Protein AF-A0A2K3PSF9-F1 (afdb_monomer_lite)

Structure (mmCIF, N/CA/C/O backbone):
data_AF-A0A2K3PSF9-F1
#
_entry.id   AF-A0A2K3PSF9-F1
#
loop_
_atom_site.group_PDB
_atom_site.id
_atom_site.type_symbol
_atom_site.label_atom_id
_atom_site.label_alt_id
_atom_site.label_comp_id
_atom_site.label_asym_id
_atom_site.label_entity_id
_atom_site.label_seq_id
_atom_site.pdbx_PDB_ins_code
_atom_site.Cartn_x
_atom_site.Cartn_y
_atom_site.Cartn_z
_atom_site.occupancy
_atom_site.B_iso_or_equiv
_atom_site.auth_seq_id
_atom_site.auth_comp_id
_atom_site.auth_asym_id
_atom_site.auth_atom_id
_atom_site.pdbx_PDB_model_num
ATOM 1 N N . MET A 1 1 ? 21.188 26.782 -10.309 1.00 36.34 1 MET A N 1
ATOM 2 C CA . MET A 1 1 ? 21.811 25.561 -10.863 1.00 36.34 1 MET A CA 1
ATOM 3 C C . MET A 1 1 ? 20.778 24.859 -11.737 1.00 36.34 1 MET A C 1
ATOM 5 O O . MET A 1 1 ? 19.776 24.421 -11.184 1.00 36.34 1 MET A O 1
ATOM 9 N N . PRO A 1 2 ? 20.935 24.842 -13.071 1.00 36.72 2 PRO A N 1
ATOM 10 C CA . PRO A 1 2 ? 19.961 24.241 -13.977 1.00 36.72 2 PRO A CA 1
ATOM 11 C C . PRO A 1 2 ? 20.007 22.708 -13.891 1.00 36.72 2 PRO A C 1
ATOM 13 O O . PRO A 1 2 ? 21.062 22.123 -13.636 1.00 36.72 2 PRO A O 1
ATOM 16 N N . GLY A 1 3 ? 18.834 22.087 -14.051 1.00 46.50 3 GLY A N 1
ATOM 17 C CA . GLY A 1 3 ? 18.563 20.675 -13.7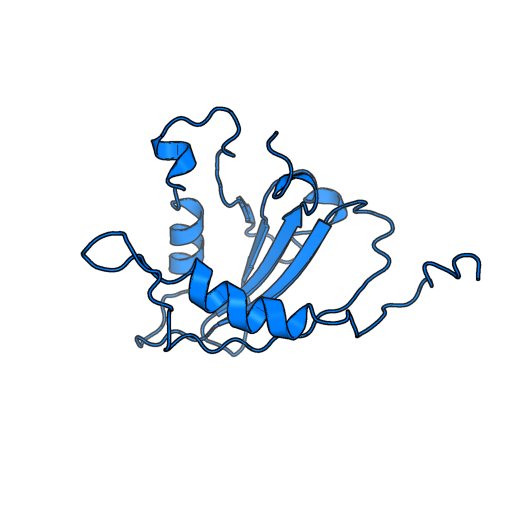85 1.00 46.50 3 GLY A CA 1
ATOM 18 C C . GLY A 1 3 ? 19.495 19.716 -14.521 1.00 46.50 3 GLY A C 1
ATOM 19 O O . GLY A 1 3 ? 19.611 19.746 -15.745 1.00 46.50 3 GLY A O 1
ATOM 20 N N . ARG A 1 4 ? 20.152 18.840 -13.759 1.00 47.56 4 ARG A N 1
ATOM 21 C CA . ARG A 1 4 ? 20.962 17.746 -14.293 1.00 47.56 4 ARG A CA 1
ATOM 22 C C . ARG A 1 4 ? 20.156 16.451 -14.295 1.00 47.56 4 ARG A C 1
ATOM 24 O O . ARG A 1 4 ? 19.758 15.965 -13.245 1.00 47.56 4 ARG A O 1
ATOM 31 N N . SER A 1 5 ? 19.977 15.945 -15.516 1.00 41.62 5 SER A N 1
ATOM 32 C CA . SER A 1 5 ? 19.888 14.536 -15.910 1.00 41.62 5 SER A CA 1
ATOM 33 C C . SER A 1 5 ? 18.904 13.652 -15.143 1.00 41.62 5 SER A C 1
ATOM 35 O O . SER A 1 5 ? 19.208 13.157 -14.062 1.00 41.62 5 SER A O 1
ATOM 37 N N . VAL A 1 6 ? 17.795 13.301 -15.805 1.00 53.12 6 VAL A N 1
ATOM 38 C CA . VAL A 1 6 ? 17.247 11.944 -15.670 1.00 53.12 6 VAL A CA 1
ATOM 39 C C . VAL A 1 6 ? 18.351 11.006 -16.150 1.00 53.12 6 VAL A C 1
ATOM 41 O O . VAL A 1 6 ? 18.531 10.790 -17.350 1.00 53.12 6 VAL A O 1
ATOM 44 N N . ASP A 1 7 ? 19.182 10.569 -15.213 1.00 52.84 7 ASP A N 1
ATOM 45 C CA . ASP A 1 7 ? 20.207 9.580 -15.472 1.00 52.84 7 ASP A CA 1
ATOM 46 C C . ASP A 1 7 ? 19.506 8.294 -15.943 1.00 52.84 7 ASP A C 1
ATOM 48 O O . ASP A 1 7 ? 18.399 7.973 -15.505 1.00 52.84 7 ASP A O 1
ATOM 52 N N . LYS A 1 8 ? 20.098 7.560 -16.888 1.00 55.09 8 LYS A N 1
ATOM 53 C CA . LYS A 1 8 ? 19.514 6.287 -17.369 1.00 55.09 8 LYS A CA 1
ATOM 54 C C . LYS A 1 8 ? 19.627 5.171 -16.317 1.00 55.09 8 LYS A C 1
ATOM 56 O O . LYS A 1 8 ? 19.264 4.029 -16.593 1.00 55.09 8 LYS A O 1
ATOM 61 N N . SER A 1 9 ? 20.148 5.502 -15.143 1.00 65.31 9 SER A N 1
ATOM 62 C CA . SER A 1 9 ? 20.371 4.643 -13.994 1.00 65.31 9 SER A CA 1
ATOM 63 C C . SER A 1 9 ? 19.229 4.779 -12.980 1.00 65.31 9 SER A C 1
ATOM 65 O O . SER A 1 9 ? 18.544 5.799 -12.900 1.00 65.31 9 SER A O 1
ATOM 67 N N . ALA A 1 10 ? 18.997 3.723 -12.204 1.00 74.12 10 ALA A N 1
ATOM 68 C CA . ALA A 1 10 ? 18.102 3.798 -11.057 1.00 74.12 10 ALA A CA 1
ATOM 69 C C . ALA A 1 10 ? 18.771 4.600 -9.928 1.00 74.12 10 ALA A C 1
ATOM 71 O O . ALA A 1 10 ? 19.941 4.380 -9.622 1.00 74.12 10 ALA A O 1
ATOM 72 N N . THR A 1 11 ? 18.026 5.499 -9.287 1.00 80.75 11 THR A N 1
ATOM 73 C CA . THR A 1 11 ? 18.439 6.182 -8.055 1.00 80.75 11 THR A CA 1
ATOM 74 C C . THR A 1 11 ? 17.807 5.460 -6.861 1.00 80.75 11 THR A C 1
ATOM 76 O O . THR A 1 11 ? 16.585 5.519 -6.708 1.00 80.75 11 THR A O 1
ATOM 79 N N . PRO A 1 12 ? 18.590 4.790 -6.001 1.00 83.62 12 PRO A N 1
ATOM 80 C CA . PRO A 1 12 ? 18.071 3.975 -4.901 1.00 83.62 12 PRO A CA 1
ATOM 81 C C . PRO A 1 12 ? 17.726 4.808 -3.658 1.00 83.62 12 PRO A C 1
ATOM 83 O O . PRO A 1 12 ? 17.992 4.398 -2.534 1.00 83.62 12 PRO A O 1
ATOM 86 N N . PHE A 1 13 ? 17.228 6.028 -3.861 1.00 81.06 13 PHE A N 1
ATOM 87 C CA . PHE A 1 13 ? 16.884 6.935 -2.777 1.00 81.06 13 PHE A CA 1
ATOM 88 C C . PHE A 1 13 ? 15.910 8.007 -3.260 1.00 81.06 13 PHE A C 1
ATOM 90 O O . PHE A 1 13 ? 16.149 8.671 -4.276 1.00 81.06 13 PHE A O 1
ATOM 97 N N . ILE A 1 14 ? 14.830 8.205 -2.506 1.00 84.00 14 ILE A N 1
ATOM 98 C CA . ILE A 1 14 ? 13.919 9.337 -2.669 1.00 84.00 14 ILE A CA 1
ATOM 99 C C . ILE A 1 14 ? 13.714 9.974 -1.287 1.00 84.00 14 ILE A C 1
ATOM 101 O O . ILE A 1 14 ? 13.174 9.311 -0.402 1.00 84.00 14 ILE A O 1
ATOM 105 N N . PRO A 1 15 ? 14.133 11.238 -1.078 1.00 84.31 15 PRO A N 1
ATOM 106 C CA . PRO A 1 15 ? 14.079 11.872 0.237 1.00 84.31 15 PRO A CA 1
ATOM 107 C C . PRO A 1 15 ? 12.672 11.859 0.853 1.00 84.31 15 PRO A C 1
ATOM 109 O O . PRO A 1 15 ? 11.732 12.380 0.254 1.00 84.31 15 PRO A O 1
ATOM 112 N N . GLY A 1 16 ? 12.550 11.294 2.058 1.00 85.62 16 GLY A N 1
ATOM 113 C CA . GLY A 1 16 ? 11.336 11.310 2.882 1.00 85.62 16 GLY A CA 1
ATOM 114 C C . GLY A 1 16 ? 10.190 10.403 2.421 1.00 85.62 16 GLY A C 1
ATOM 115 O O . GLY A 1 16 ? 9.165 10.364 3.090 1.00 85.62 16 GLY A O 1
ATOM 116 N N . GLU A 1 17 ? 10.317 9.679 1.306 1.00 87.31 17 GLU A N 1
ATOM 117 C CA . GLU A 1 17 ? 9.245 8.784 0.839 1.00 87.31 17 GLU A CA 1
ATOM 118 C C . GLU A 1 17 ? 9.126 7.512 1.683 1.00 87.31 17 GLU A C 1
ATOM 120 O O . GLU A 1 17 ? 8.025 7.004 1.870 1.00 87.31 17 GLU A O 1
ATOM 125 N N . GLU A 1 18 ? 10.237 7.003 2.213 1.00 87.94 18 GLU A N 1
ATOM 126 C CA . GLU A 1 18 ? 10.235 5.808 3.068 1.00 87.94 18 GLU A CA 1
ATOM 127 C C . GLU A 1 18 ? 9.531 6.095 4.401 1.00 87.94 18 GLU A C 1
ATOM 129 O O . GLU A 1 18 ? 8.556 5.421 4.730 1.00 87.94 18 GLU A O 1
ATOM 134 N N . ASP A 1 19 ? 9.921 7.174 5.090 1.00 87.38 19 ASP A N 1
ATOM 135 C CA . ASP A 1 19 ? 9.301 7.604 6.353 1.00 87.38 19 ASP A CA 1
ATOM 136 C C . ASP A 1 19 ? 7.794 7.880 6.201 1.00 87.38 19 ASP A C 1
ATOM 138 O O . ASP A 1 19 ? 6.981 7.522 7.062 1.00 87.38 19 ASP A O 1
ATOM 142 N N . LYS A 1 20 ? 7.393 8.505 5.084 1.00 87.12 20 LYS A N 1
ATOM 143 C CA . LYS A 1 20 ? 5.978 8.731 4.765 1.00 87.12 20 LYS A CA 1
ATOM 144 C C . LYS A 1 20 ? 5.240 7.422 4.557 1.00 87.12 20 LYS A C 1
ATOM 146 O O . LYS A 1 20 ? 4.178 7.238 5.139 1.00 87.12 20 LYS A O 1
ATOM 151 N N . LEU A 1 21 ? 5.787 6.498 3.766 1.00 87.31 21 LEU A N 1
ATOM 152 C CA . LEU A 1 21 ? 5.118 5.229 3.492 1.00 87.31 21 LEU A CA 1
ATOM 153 C C . LEU A 1 21 ? 4.891 4.426 4.780 1.00 87.31 21 LEU A C 1
ATOM 155 O O . LEU A 1 21 ? 3.842 3.801 4.940 1.00 87.31 21 LEU A O 1
ATOM 159 N N . GLU A 1 22 ? 5.844 4.470 5.708 1.00 87.19 22 GLU A N 1
ATOM 160 C CA . GLU A 1 22 ? 5.749 3.768 6.988 1.00 87.19 22 GLU A CA 1
ATOM 161 C C . GLU A 1 22 ? 4.714 4.387 7.937 1.00 87.19 22 GLU A C 1
ATOM 163 O O . GLU A 1 22 ? 3.974 3.663 8.608 1.00 87.19 22 GLU A O 1
ATOM 168 N N . THR A 1 23 ? 4.609 5.716 7.964 1.00 87.38 23 THR A N 1
ATOM 169 C CA . THR A 1 23 ? 3.691 6.436 8.861 1.00 87.38 23 THR A CA 1
ATOM 170 C C . THR A 1 23 ? 2.279 6.578 8.287 1.00 87.38 23 THR A C 1
ATOM 172 O O . THR A 1 23 ? 1.293 6.275 8.962 1.00 87.38 23 THR A O 1
ATOM 175 N N . GLU A 1 24 ? 2.142 6.967 7.020 1.00 91.38 24 GLU A N 1
ATOM 176 C CA . GLU A 1 24 ? 0.848 7.193 6.370 1.00 91.38 24 GLU A CA 1
ATOM 177 C C . GLU A 1 24 ? 0.040 5.899 6.237 1.00 91.38 24 GLU A C 1
ATOM 179 O O . GLU A 1 24 ? -1.179 5.915 6.426 1.00 91.38 24 GLU A O 1
ATOM 184 N N . ALA A 1 25 ? 0.697 4.757 5.994 1.00 89.38 25 ALA A N 1
ATOM 185 C CA . ALA A 1 25 ? 0.022 3.464 5.898 1.00 89.38 25 ALA A CA 1
ATOM 186 C C . ALA A 1 25 ? -0.735 3.101 7.186 1.00 89.38 25 ALA A C 1
ATOM 188 O O . ALA A 1 25 ? -1.858 2.596 7.113 1.00 89.38 25 ALA A O 1
ATOM 189 N N . ARG A 1 26 ? -0.162 3.404 8.360 1.00 91.44 26 ARG A N 1
ATOM 190 C CA . ARG A 1 26 ? -0.795 3.146 9.666 1.00 91.44 26 ARG A CA 1
ATOM 191 C C . ARG A 1 26 ? -2.041 3.993 9.877 1.00 91.44 26 ARG A C 1
ATOM 193 O O . ARG A 1 26 ? -3.010 3.520 10.468 1.00 91.44 26 ARG A O 1
ATOM 200 N N . LYS A 1 27 ? -2.039 5.223 9.365 1.00 90.88 27 LYS A N 1
ATOM 201 C CA . LYS A 1 27 ? -3.185 6.129 9.443 1.00 90.88 27 LYS A CA 1
ATOM 202 C C . LYS A 1 27 ? -4.276 5.773 8.432 1.00 90.88 27 LYS A C 1
ATOM 204 O O . LYS A 1 27 ? -5.444 5.736 8.803 1.00 90.88 27 LYS A O 1
ATOM 209 N N . ILE A 1 28 ? -3.907 5.478 7.182 1.00 89.69 28 ILE A N 1
ATOM 210 C CA . ILE A 1 28 ? -4.845 5.120 6.101 1.00 89.69 28 ILE A CA 1
ATOM 211 C C . ILE A 1 28 ? -5.581 3.814 6.416 1.00 89.69 28 ILE A C 1
ATOM 213 O O . ILE A 1 28 ? -6.783 3.718 6.183 1.00 89.69 28 ILE A O 1
ATOM 217 N N . LEU A 1 29 ? -4.868 2.814 6.942 1.00 90.12 29 LEU A N 1
ATOM 218 C CA . LEU A 1 29 ? -5.449 1.523 7.331 1.00 90.12 29 LEU A CA 1
ATOM 219 C C . LEU A 1 29 ? -6.020 1.523 8.756 1.00 90.12 29 LEU A C 1
ATOM 221 O O . LEU A 1 29 ? -6.578 0.521 9.196 1.00 90.12 29 LEU A O 1
ATOM 225 N N . GLY A 1 30 ? -5.901 2.645 9.465 1.00 91.88 30 GLY A N 1
ATOM 226 C CA . GLY A 1 30 ? -6.513 2.850 10.766 1.00 91.88 30 GLY A CA 1
ATOM 227 C C . GLY A 1 30 ? -8.034 3.001 10.686 1.00 91.88 30 GLY A C 1
ATOM 228 O O . GLY A 1 30 ? -8.710 2.568 9.753 1.00 91.88 30 GLY A O 1
ATOM 229 N N . ARG A 1 31 ? -8.601 3.638 11.704 1.00 92.81 31 ARG A N 1
ATOM 230 C CA . ARG A 1 31 ? -10.040 3.899 11.802 1.00 92.81 31 ARG A CA 1
ATOM 231 C C . ARG A 1 31 ? -10.307 5.271 12.402 1.00 92.81 31 ARG A C 1
ATOM 233 O O . ARG A 1 31 ? -9.406 5.910 12.934 1.00 92.81 31 ARG A O 1
ATOM 240 N N . LEU A 1 32 ? -11.561 5.702 12.359 1.00 92.88 32 LEU A N 1
ATOM 241 C CA . LEU A 1 32 ? -12.026 6.789 13.215 1.00 92.88 32 LEU A CA 1
ATOM 242 C C . LEU A 1 32 ? -12.359 6.245 14.612 1.00 92.88 32 LEU A C 1
ATOM 244 O O . LEU A 1 32 ? -12.714 5.072 14.766 1.00 92.88 32 LEU A O 1
ATOM 248 N N . ASP A 1 33 ? -12.227 7.087 15.631 1.00 92.94 33 ASP A N 1
ATOM 249 C CA . ASP A 1 33 ? -12.698 6.785 16.980 1.00 92.94 33 ASP A CA 1
ATOM 250 C C . ASP A 1 33 ? -14.229 6.615 17.016 1.00 92.94 33 ASP A C 1
ATOM 252 O O . ASP A 1 33 ? -14.945 6.947 16.070 1.00 92.94 33 ASP A O 1
ATOM 256 N N . GLY A 1 34 ? -14.760 6.098 18.128 1.00 91.62 34 GLY A N 1
ATOM 257 C CA . GLY A 1 34 ? -16.201 5.841 18.257 1.00 91.62 34 GLY A CA 1
ATOM 258 C C . GLY A 1 34 ? -17.078 7.094 18.110 1.00 91.62 34 GLY A C 1
ATOM 259 O O . GLY A 1 34 ? -18.259 6.972 17.801 1.00 91.62 34 GLY A O 1
ATOM 260 N N . ALA A 1 35 ? -16.505 8.287 18.305 1.00 92.31 35 ALA A N 1
ATOM 261 C CA . ALA A 1 35 ? -17.186 9.567 18.140 1.00 92.31 35 ALA A CA 1
ATOM 262 C C . ALA A 1 35 ? -17.008 10.194 16.742 1.00 92.31 35 ALA A C 1
ATOM 264 O O . ALA A 1 35 ? -17.638 11.216 16.466 1.00 92.31 35 ALA A O 1
ATOM 265 N N . GLY A 1 36 ? -16.159 9.630 15.876 1.00 90.62 36 GLY A N 1
ATOM 266 C CA . GLY A 1 36 ? -15.858 10.166 14.546 1.00 90.62 36 GLY A CA 1
ATOM 267 C C . GLY A 1 36 ? -15.058 11.476 14.546 1.00 90.62 36 GLY A C 1
ATOM 268 O O . GLY A 1 36 ? -15.129 12.228 13.578 1.00 90.62 36 GLY A O 1
ATOM 269 N N . LYS A 1 37 ? -14.340 11.788 15.629 1.00 92.50 37 LYS A N 1
ATOM 270 C CA . LYS A 1 37 ? -13.613 13.052 15.843 1.00 92.50 37 LYS A CA 1
ATOM 271 C C . LYS A 1 37 ? -12.097 12.917 15.758 1.00 92.50 37 LYS A C 1
ATOM 273 O O . LYS A 1 37 ? -11.421 13.928 15.577 1.00 92.50 37 LYS A O 1
ATOM 278 N N . ALA A 1 38 ? -11.560 11.710 15.899 1.00 92.25 38 ALA A N 1
ATOM 279 C CA . ALA A 1 38 ? -10.123 11.467 15.881 1.00 92.25 38 ALA A CA 1
ATOM 280 C C . ALA A 1 38 ? -9.763 10.238 15.043 1.00 92.25 38 ALA A C 1
ATOM 282 O O . ALA A 1 38 ? -10.551 9.301 14.914 1.00 92.25 38 ALA A O 1
ATOM 283 N N . PHE A 1 39 ? -8.548 10.238 14.493 1.00 92.75 39 PHE A N 1
ATOM 284 C CA . PHE A 1 39 ? -7.968 9.068 13.840 1.00 92.75 39 PHE A CA 1
ATOM 285 C C . PHE A 1 39 ? -7.315 8.165 14.884 1.00 92.75 39 PHE A C 1
ATOM 287 O O . PHE A 1 39 ? -6.588 8.639 15.754 1.00 92.75 39 PHE A O 1
ATOM 294 N N . VAL A 1 40 ? -7.553 6.865 14.762 1.00 93.75 40 VAL A N 1
ATOM 295 C CA . VAL A 1 40 ? -6.886 5.814 15.525 1.00 93.75 40 VAL A CA 1
ATOM 296 C C . VAL A 1 40 ? -6.064 4.992 14.543 1.00 93.75 40 VAL A C 1
ATOM 298 O O . VAL A 1 40 ? -6.621 4.346 13.653 1.00 93.75 40 VAL A O 1
ATOM 301 N N . GLU A 1 41 ? -4.744 5.048 14.687 1.00 92.69 41 GLU A N 1
ATOM 302 C CA . GLU A 1 41 ? -3.806 4.352 13.807 1.00 92.69 41 GLU A CA 1
ATOM 303 C C . GLU A 1 41 ? -3.848 2.830 14.003 1.00 92.69 41 GLU A C 1
ATOM 305 O O . GLU A 1 41 ? -4.310 2.310 15.022 1.00 92.69 41 GLU A O 1
ATOM 310 N N . GLN A 1 42 ? -3.375 2.099 12.994 1.00 91.75 42 GLN A N 1
ATOM 311 C CA . GLN A 1 42 ? -3.170 0.659 13.089 1.00 91.75 42 GLN A CA 1
ATOM 312 C C . GLN A 1 42 ? -1.789 0.369 13.696 1.00 91.75 42 GLN A C 1
ATOM 314 O O . GLN A 1 42 ? -0.795 0.250 12.980 1.00 91.75 42 GLN A O 1
ATOM 319 N N . ASP A 1 43 ? -1.722 0.272 15.024 1.00 86.31 43 ASP A N 1
ATOM 320 C CA . ASP A 1 43 ? -0.457 0.154 15.769 1.00 86.31 43 ASP A CA 1
ATOM 321 C C . ASP A 1 43 ? 0.297 -1.160 15.536 1.00 86.31 43 ASP A C 1
ATOM 323 O O . ASP A 1 43 ? 1.528 -1.182 15.547 1.00 86.31 43 ASP A O 1
ATOM 327 N N . ASP A 1 44 ? -0.422 -2.240 15.235 1.00 89.19 44 ASP A N 1
ATOM 328 C CA . ASP A 1 44 ? 0.178 -3.551 14.965 1.00 89.19 44 ASP A CA 1
ATOM 329 C C . ASP A 1 44 ? 0.730 -3.679 13.532 1.00 89.19 44 ASP A C 1
ATOM 331 O O . ASP A 1 44 ? 1.368 -4.679 13.183 1.00 89.19 44 ASP A O 1
ATOM 335 N N . LEU A 1 45 ? 0.517 -2.669 12.678 1.00 90.69 45 LEU A N 1
ATOM 336 C CA . LEU A 1 45 ? 1.048 -2.654 11.319 1.00 90.69 45 LEU A CA 1
ATOM 337 C C . LEU A 1 45 ? 2.504 -2.182 11.312 1.00 90.69 45 LEU A C 1
ATOM 339 O O . LEU A 1 45 ? 2.799 -0.998 11.461 1.00 90.69 45 LEU A O 1
ATOM 343 N N . ARG A 1 46 ? 3.415 -3.118 11.044 1.00 91.25 46 ARG A N 1
ATOM 344 C CA . ARG A 1 46 ? 4.825 -2.817 10.778 1.00 91.25 46 ARG A CA 1
ATOM 345 C C . ARG A 1 46 ? 5.069 -2.764 9.276 1.00 91.25 46 ARG A C 1
ATOM 347 O O . ARG A 1 46 ? 4.847 -3.755 8.581 1.00 91.25 46 ARG A O 1
ATOM 354 N N . VAL A 1 47 ? 5.545 -1.622 8.796 1.00 89.88 47 VAL A N 1
ATOM 355 C CA . VAL A 1 47 ? 5.932 -1.400 7.400 1.00 89.88 47 VAL A CA 1
ATOM 356 C C . VAL A 1 47 ? 7.437 -1.175 7.360 1.00 89.88 47 VAL A C 1
ATOM 358 O O . VAL A 1 47 ? 7.982 -0.528 8.243 1.00 89.88 47 VAL A O 1
ATOM 361 N N . SER A 1 48 ? 8.097 -1.753 6.361 1.00 89.25 48 SER A N 1
ATOM 362 C CA . SER A 1 48 ? 9.488 -1.455 6.030 1.00 89.25 48 SER A CA 1
ATOM 363 C C . SER A 1 48 ? 9.537 -1.135 4.544 1.00 89.25 48 SER A C 1
ATOM 365 O O . SER A 1 48 ? 9.096 -1.950 3.723 1.00 89.25 48 SER A O 1
ATOM 367 N N . ALA A 1 49 ? 9.990 0.071 4.218 1.00 87.81 49 ALA A N 1
ATOM 368 C CA . ALA A 1 49 ? 9.965 0.604 2.864 1.00 87.81 49 ALA A CA 1
ATOM 369 C C . ALA A 1 49 ? 11.369 0.704 2.250 1.00 87.81 49 ALA A C 1
ATOM 371 O O . ALA A 1 49 ? 12.371 0.872 2.936 1.00 87.81 49 ALA A O 1
ATOM 372 N N . THR A 1 50 ? 11.444 0.611 0.923 1.00 88.06 50 THR A N 1
ATOM 373 C CA . THR A 1 50 ? 12.633 1.022 0.166 1.00 88.06 50 THR A CA 1
ATOM 374 C C . THR A 1 50 ? 12.180 1.653 -1.141 1.00 88.06 50 THR A C 1
ATOM 376 O O . THR A 1 50 ? 11.562 0.987 -1.981 1.00 88.06 50 THR A O 1
ATOM 379 N N . CYS A 1 51 ? 12.478 2.935 -1.325 1.00 87.25 51 CYS A N 1
ATOM 380 C CA . CYS A 1 51 ? 11.937 3.742 -2.412 1.00 87.25 51 CYS A CA 1
ATOM 381 C C . CYS A 1 51 ? 13.017 4.054 -3.450 1.00 87.25 51 CYS A C 1
ATOM 383 O O . CYS A 1 51 ? 13.986 4.766 -3.198 1.00 87.25 51 CYS A O 1
ATOM 385 N N . ASN A 1 52 ? 12.818 3.540 -4.665 1.00 85.19 52 ASN A N 1
ATOM 386 C CA . ASN A 1 52 ? 13.773 3.662 -5.761 1.00 85.19 52 ASN A CA 1
ATOM 387 C C . ASN A 1 52 ? 13.153 4.477 -6.897 1.00 85.19 52 ASN A C 1
ATOM 389 O O . ASN A 1 52 ? 12.068 4.150 -7.381 1.00 85.19 52 ASN A O 1
ATOM 393 N N . ARG A 1 53 ? 13.858 5.503 -7.380 1.00 83.88 53 ARG A N 1
ATOM 394 C CA . ARG A 1 53 ? 13.481 6.211 -8.605 1.00 83.88 53 ARG A CA 1
ATOM 395 C C . ARG A 1 53 ? 14.097 5.495 -9.793 1.00 83.88 53 ARG A C 1
ATOM 397 O O . ARG A 1 53 ? 15.312 5.370 -9.898 1.00 83.88 53 ARG A O 1
ATOM 404 N N . VAL A 1 54 ? 13.254 5.047 -10.709 1.00 77.69 54 VAL A N 1
ATOM 405 C CA . VAL A 1 54 ? 13.676 4.369 -11.934 1.00 77.69 54 VAL A CA 1
ATOM 406 C C . VAL A 1 54 ? 13.318 5.227 -13.146 1.00 77.69 54 VAL A C 1
ATOM 408 O O . VAL A 1 54 ? 12.219 5.782 -13.187 1.00 77.69 54 VAL A O 1
ATOM 411 N N . PRO A 1 55 ? 14.206 5.353 -14.149 1.00 69.88 55 PRO A N 1
ATOM 412 C CA . PRO A 1 55 ? 13.892 6.027 -15.399 1.00 69.88 55 PRO A CA 1
ATOM 413 C C . PRO A 1 55 ? 12.968 5.121 -16.212 1.00 69.88 55 PRO A C 1
ATOM 415 O O . PRO A 1 55 ? 13.388 4.396 -17.118 1.00 69.88 55 PRO A O 1
ATOM 418 N N . VAL A 1 56 ? 11.681 5.129 -15.870 1.00 61.72 56 VAL A N 1
ATOM 419 C CA . VAL A 1 56 ? 10.673 4.378 -16.610 1.00 61.72 56 VAL A CA 1
ATOM 420 C C . VAL A 1 56 ? 10.404 5.141 -17.898 1.00 61.72 56 VAL A C 1
ATOM 422 O O . VAL A 1 56 ? 9.487 5.944 -17.998 1.00 61.72 56 VAL A O 1
ATOM 425 N N . LYS A 1 57 ? 11.204 4.867 -18.933 1.00 50.09 57 LYS A N 1
ATOM 426 C CA . LYS A 1 57 ? 11.043 5.433 -20.286 1.00 50.09 57 LYS A CA 1
ATOM 427 C C . LYS A 1 57 ? 9.658 5.176 -20.912 1.00 50.09 57 LYS A C 1
ATOM 429 O O . LYS A 1 57 ? 9.426 5.590 -22.042 1.00 50.09 57 LYS A O 1
ATOM 434 N N . MET A 1 58 ? 8.789 4.413 -20.244 1.00 43.03 58 MET A N 1
ATOM 435 C CA . MET A 1 58 ? 7.588 3.794 -20.809 1.00 43.03 58 MET A CA 1
ATOM 436 C C . MET A 1 58 ? 6.367 3.777 -19.873 1.00 43.03 58 MET A C 1
ATOM 438 O O . MET A 1 58 ? 5.400 3.096 -20.185 1.00 43.03 58 MET A O 1
ATOM 442 N N . ALA A 1 59 ? 6.395 4.517 -18.763 1.00 50.25 59 ALA A N 1
ATOM 443 C CA . ALA A 1 59 ? 5.210 4.879 -17.988 1.00 50.25 59 ALA A CA 1
ATOM 444 C C . ALA A 1 59 ? 5.479 6.281 -17.449 1.00 50.25 59 ALA A C 1
ATOM 446 O O . ALA A 1 59 ? 6.190 6.432 -16.459 1.00 50.25 59 ALA A O 1
ATOM 447 N N . ILE A 1 60 ? 4.991 7.297 -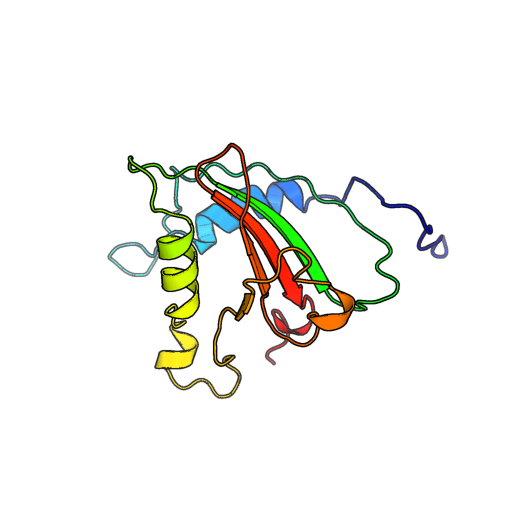18.160 1.00 51.88 60 ILE A N 1
ATOM 448 C CA . ILE A 1 60 ? 5.248 8.701 -17.818 1.00 51.88 60 ILE A CA 1
ATOM 449 C C . ILE A 1 60 ? 4.714 9.039 -16.410 1.00 51.88 60 ILE A C 1
ATOM 451 O O . ILE A 1 60 ? 5.200 9.991 -15.820 1.00 51.88 60 ILE A O 1
ATOM 455 N N . ASP A 1 61 ? 3.868 8.190 -15.803 1.00 60.84 61 ASP A N 1
ATOM 456 C CA . ASP A 1 61 ? 3.218 8.467 -14.517 1.00 60.84 61 ASP A CA 1
ATOM 457 C C . ASP A 1 61 ? 2.873 7.220 -13.653 1.00 60.84 61 ASP A C 1
ATOM 459 O O . ASP A 1 61 ? 1.885 7.240 -12.918 1.00 60.84 61 ASP A O 1
ATOM 463 N N . GLY A 1 62 ? 3.627 6.113 -13.722 1.00 65.50 62 GLY A N 1
ATOM 464 C CA . GLY A 1 62 ? 3.298 4.871 -12.984 1.00 65.50 62 GLY A CA 1
ATOM 465 C C . GLY A 1 62 ? 4.279 4.492 -11.863 1.00 65.50 62 GLY A C 1
ATOM 466 O O . GLY A 1 62 ? 5.467 4.317 -12.133 1.00 65.50 62 GLY A O 1
ATOM 467 N N . HIS A 1 63 ? 3.803 4.280 -10.628 1.00 79.12 63 HIS A N 1
ATOM 468 C CA . HIS A 1 63 ? 4.568 3.649 -9.541 1.00 79.12 63 HIS A CA 1
ATOM 469 C C . HIS A 1 63 ? 4.316 2.145 -9.484 1.00 79.12 63 HIS A C 1
ATOM 471 O O . HIS A 1 63 ? 3.177 1.687 -9.481 1.00 79.12 63 HIS A O 1
ATOM 477 N N . ALA A 1 64 ? 5.391 1.366 -9.373 1.00 79.75 64 ALA A N 1
ATOM 478 C CA . ALA A 1 64 ? 5.320 -0.060 -9.089 1.00 79.75 64 ALA A CA 1
ATOM 479 C C . ALA A 1 64 ? 5.835 -0.335 -7.671 1.00 79.75 64 ALA A C 1
ATOM 481 O O . ALA A 1 64 ? 6.879 0.183 -7.282 1.00 79.75 64 ALA A O 1
ATOM 482 N N . ALA A 1 65 ? 5.129 -1.179 -6.922 1.00 82.69 65 ALA A N 1
ATOM 483 C CA . ALA A 1 65 ? 5.497 -1.586 -5.573 1.00 82.69 65 ALA A CA 1
ATOM 484 C C . ALA A 1 65 ? 5.589 -3.112 -5.479 1.00 82.69 65 ALA A C 1
ATOM 486 O O . ALA A 1 65 ? 4.623 -3.827 -5.743 1.00 82.69 65 ALA A O 1
ATOM 487 N N . CYS A 1 66 ? 6.744 -3.619 -5.059 1.00 84.31 66 CYS A N 1
ATOM 488 C CA . CYS A 1 66 ? 6.914 -5.022 -4.695 1.00 84.31 66 CYS A CA 1
ATOM 489 C C . CYS A 1 66 ? 6.616 -5.176 -3.202 1.00 84.31 66 CYS A C 1
ATOM 491 O O . CYS A 1 66 ? 7.386 -4.729 -2.360 1.00 84.31 66 CYS A O 1
ATOM 493 N N . VAL A 1 67 ? 5.494 -5.809 -2.876 1.00 84.56 67 VAL A N 1
ATOM 494 C CA . VAL A 1 67 ? 4.963 -5.921 -1.517 1.00 84.56 67 VAL A CA 1
ATOM 495 C C . VAL A 1 67 ? 5.112 -7.353 -1.032 1.00 84.56 67 VAL A C 1
ATOM 497 O O . VAL A 1 67 ? 4.646 -8.279 -1.689 1.00 84.56 67 VAL A O 1
ATOM 500 N N . SER A 1 68 ? 5.707 -7.545 0.139 1.00 85.88 68 SER A N 1
ATOM 501 C CA . SER A 1 68 ? 5.666 -8.818 0.867 1.00 85.88 68 SER A CA 1
ATOM 502 C C . SER A 1 68 ? 4.929 -8.593 2.177 1.00 85.88 68 SER A C 1
ATOM 504 O O . SER A 1 68 ? 5.158 -7.581 2.832 1.00 85.88 68 SER A O 1
ATOM 506 N N . LEU A 1 69 ? 4.025 -9.497 2.541 1.00 86.69 69 LEU A N 1
ATOM 507 C CA . LEU A 1 69 ? 3.201 -9.359 3.734 1.00 86.69 69 LEU A CA 1
ATOM 508 C C . LEU A 1 69 ? 3.114 -10.669 4.512 1.00 86.69 69 LEU A C 1
ATOM 510 O O . LEU A 1 69 ? 3.152 -11.763 3.945 1.00 86.69 69 LEU A O 1
ATOM 514 N N . LYS A 1 70 ? 3.000 -10.515 5.828 1.00 86.94 70 LYS A N 1
ATOM 515 C CA . LYS A 1 70 ? 2.781 -11.579 6.802 1.00 86.94 70 LYS A CA 1
ATOM 516 C C . LYS A 1 70 ? 1.503 -11.255 7.562 1.00 86.94 70 LYS A C 1
ATOM 518 O O . LYS A 1 70 ? 1.343 -10.129 8.030 1.00 86.94 70 LYS A O 1
ATOM 523 N N . PHE A 1 71 ? 0.595 -12.216 7.660 1.00 88.38 71 PHE A N 1
ATOM 524 C CA . PHE A 1 71 ? -0.654 -12.030 8.385 1.00 88.38 71 PHE A CA 1
ATOM 525 C C . PHE A 1 71 ? -0.436 -12.264 9.878 1.00 88.38 71 PHE A C 1
ATOM 527 O O . PHE A 1 71 ? 0.291 -13.169 10.286 1.00 88.38 71 PHE A O 1
ATOM 534 N N . GLU A 1 72 ? -1.101 -11.461 10.702 1.00 89.75 72 GLU A N 1
ATOM 535 C CA . GLU A 1 72 ? -1.119 -11.666 12.151 1.00 89.75 72 GLU A CA 1
ATOM 536 C C . GLU A 1 72 ? -1.831 -12.981 12.506 1.00 89.75 72 GLU A C 1
ATOM 538 O O . GLU A 1 72 ? -1.294 -13.821 13.226 1.00 89.75 72 GLU A O 1
ATOM 543 N N . ARG A 1 73 ? -3.028 -13.198 11.939 1.00 90.44 73 ARG A N 1
ATOM 544 C CA . ARG A 1 73 ? -3.799 -14.431 12.132 1.00 90.44 73 ARG A CA 1
ATOM 545 C C . ARG A 1 73 ? -3.239 -15.566 11.283 1.00 90.44 73 ARG A C 1
ATOM 547 O O . ARG A 1 73 ? -3.138 -15.438 10.063 1.00 90.44 73 ARG A O 1
ATOM 554 N N . GLN A 1 74 ? -2.966 -16.689 11.941 1.00 90.00 74 GLN A N 1
ATOM 555 C CA . GLN A 1 74 ? -2.434 -17.901 11.328 1.00 90.00 74 GLN A CA 1
ATOM 556 C C . GLN A 1 74 ? -3.426 -19.076 11.461 1.00 90.00 74 GLN A C 1
ATOM 558 O O . GLN A 1 74 ? -4.128 -19.158 12.472 1.00 90.00 74 GLN A O 1
ATOM 563 N N . PRO A 1 75 ? -3.502 -19.986 10.468 1.00 88.69 75 PRO A N 1
ATOM 564 C CA . PRO A 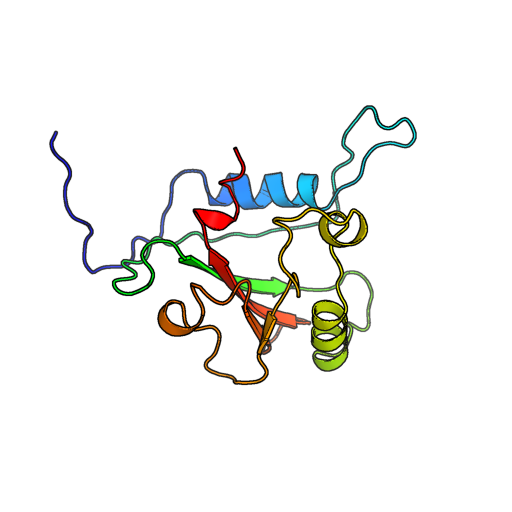1 75 ? -2.710 -19.995 9.237 1.00 88.69 75 PRO A CA 1
ATOM 565 C C . PRO A 1 75 ? -3.137 -18.894 8.257 1.00 88.69 75 PRO A C 1
ATOM 567 O O . PRO A 1 75 ? -4.316 -18.541 8.163 1.00 88.69 75 PRO A O 1
ATOM 570 N N . ALA A 1 76 ? -2.166 -18.364 7.518 1.00 87.50 76 ALA A N 1
ATOM 571 C CA . ALA A 1 76 ? -2.413 -17.365 6.492 1.00 87.50 76 ALA A CA 1
ATOM 572 C C . ALA A 1 76 ? -3.385 -17.864 5.398 1.00 87.50 76 ALA A C 1
ATOM 574 O O . ALA A 1 76 ? -3.427 -19.058 5.076 1.00 87.50 76 ALA A O 1
ATOM 575 N N . PRO A 1 77 ? -4.177 -16.963 4.784 1.00 87.88 77 PRO A N 1
ATOM 576 C CA . PRO A 1 77 ? -5.023 -17.308 3.649 1.00 87.88 77 PRO A CA 1
ATOM 577 C C . PRO A 1 77 ? -4.192 -17.752 2.439 1.00 87.88 77 PRO A C 1
ATOM 579 O O . PRO A 1 77 ? -3.130 -17.208 2.150 1.00 87.88 77 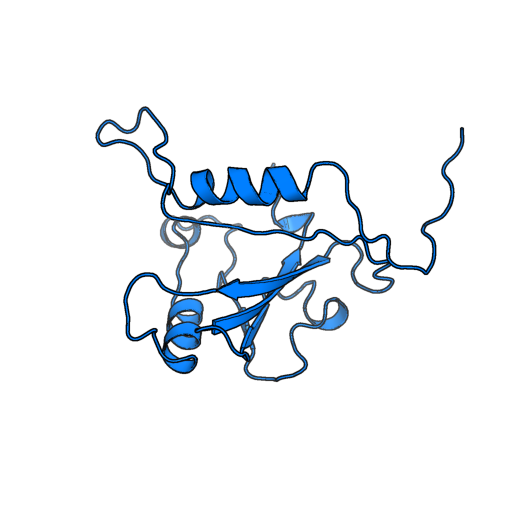PRO A O 1
ATOM 582 N N . SER A 1 78 ? -4.721 -18.706 1.669 1.00 85.31 78 SER A N 1
ATOM 583 C CA . SER A 1 78 ? -4.077 -19.139 0.427 1.00 85.31 78 SER A CA 1
ATOM 584 C C . SER A 1 78 ? -4.026 -18.011 -0.609 1.00 85.31 78 SER A C 1
ATOM 586 O O . SER A 1 78 ? -4.939 -17.186 -0.693 1.00 85.31 78 SER A O 1
ATOM 588 N N . ALA A 1 79 ? -3.014 -18.025 -1.483 1.00 81.75 79 ALA A N 1
ATOM 589 C CA . ALA A 1 79 ? -2.870 -17.029 -2.550 1.00 81.75 79 ALA A CA 1
ATOM 590 C C . ALA A 1 79 ? -4.135 -16.893 -3.420 1.00 81.75 79 ALA A C 1
ATOM 592 O O . ALA A 1 79 ? -4.504 -15.789 -3.815 1.00 81.75 79 ALA A O 1
ATOM 593 N N . ARG A 1 80 ? -4.849 -18.003 -3.665 1.00 83.62 80 ARG A N 1
ATOM 594 C CA . ARG A 1 80 ? -6.149 -17.992 -4.355 1.00 83.62 80 ARG A CA 1
ATOM 595 C C . ARG A 1 80 ? -7.198 -17.189 -3.583 1.00 83.62 80 ARG A C 1
ATOM 597 O O . ARG A 1 80 ? -7.846 -16.337 -4.178 1.00 83.62 80 ARG A O 1
ATOM 604 N N . ARG A 1 81 ? -7.342 -17.416 -2.270 1.00 87.62 81 ARG A N 1
ATOM 605 C CA . ARG A 1 81 ? -8.274 -16.645 -1.430 1.00 87.62 81 ARG A CA 1
ATOM 606 C C . ARG A 1 81 ? -7.933 -15.156 -1.428 1.00 87.62 81 ARG A C 1
ATOM 608 O O . ARG A 1 81 ? -8.848 -14.344 -1.496 1.00 87.62 81 ARG A O 1
ATOM 615 N N . CYS A 1 82 ? -6.649 -14.804 -1.406 1.00 87.19 82 CYS A N 1
ATOM 616 C CA . CYS A 1 82 ? -6.207 -13.412 -1.498 1.00 87.19 82 CYS A CA 1
ATOM 617 C C . CYS A 1 82 ? -6.570 -12.776 -2.848 1.00 87.19 82 CYS A C 1
ATOM 619 O O . CYS A 1 82 ? -7.141 -11.688 -2.868 1.00 87.19 82 CYS A O 1
ATOM 621 N N . ARG A 1 83 ? -6.305 -13.461 -3.972 1.00 83.75 83 ARG A N 1
ATOM 622 C CA . ARG A 1 83 ? -6.710 -12.997 -5.314 1.00 83.75 83 ARG A CA 1
ATOM 623 C C . ARG A 1 83 ? -8.211 -12.767 -5.398 1.00 83.75 83 ARG A C 1
ATOM 625 O O . ARG A 1 83 ? -8.659 -11.713 -5.837 1.00 83.75 83 ARG A O 1
ATOM 632 N N . ASP A 1 84 ? -8.972 -13.742 -4.931 1.00 87.19 84 ASP A N 1
ATOM 633 C CA . ASP A 1 84 ? -10.426 -13.711 -4.933 1.00 87.19 84 ASP A CA 1
ATOM 634 C C . ASP A 1 84 ? -10.981 -12.580 -4.049 1.00 87.19 84 ASP A C 1
ATOM 636 O O . ASP A 1 84 ? -11.962 -11.935 -4.416 1.00 87.19 84 ASP A O 1
A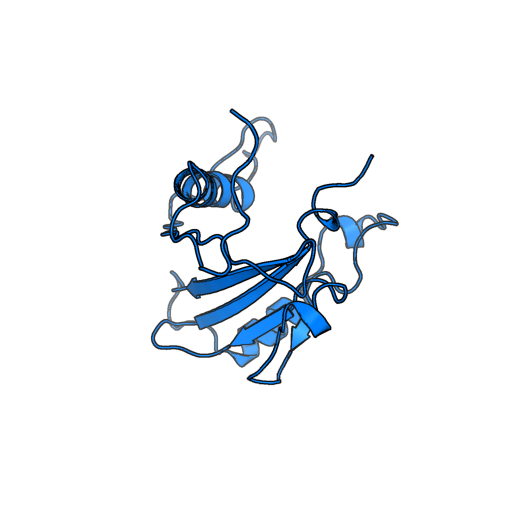TOM 640 N N . ALA A 1 85 ? -10.351 -12.307 -2.902 1.00 89.06 85 ALA A N 1
ATOM 641 C CA . ALA A 1 85 ? -10.708 -11.185 -2.038 1.00 89.06 85 ALA A CA 1
ATOM 642 C C . ALA A 1 85 ? -10.454 -9.833 -2.721 1.00 89.06 85 ALA A C 1
ATOM 644 O O . ALA A 1 85 ? -11.323 -8.968 -2.679 1.00 89.06 85 ALA A O 1
ATOM 645 N N . LEU A 1 86 ? -9.315 -9.669 -3.401 1.00 87.25 86 LEU A N 1
ATOM 646 C CA . LEU A 1 86 ? -9.010 -8.446 -4.151 1.00 87.25 86 LEU A CA 1
ATOM 647 C C . LEU A 1 86 ? -9.947 -8.243 -5.347 1.00 87.25 86 LEU A C 1
ATOM 649 O O . LEU A 1 86 ? -10.380 -7.124 -5.586 1.00 87.25 86 LEU A O 1
ATOM 653 N N . ARG A 1 87 ? -10.303 -9.314 -6.069 1.00 87.06 87 ARG A N 1
ATOM 654 C CA . ARG A 1 87 ? -11.256 -9.253 -7.194 1.00 87.06 87 ARG A CA 1
ATOM 655 C C . ARG A 1 87 ? -12.660 -8.843 -6.763 1.00 87.06 87 ARG A C 1
ATOM 657 O O . ARG A 1 87 ? -13.358 -8.181 -7.520 1.00 87.06 87 ARG A O 1
ATOM 664 N N . ARG A 1 88 ? -13.084 -9.263 -5.568 1.00 91.69 88 ARG A N 1
ATOM 665 C CA . ARG A 1 88 ? -14.398 -8.925 -4.998 1.00 91.69 88 ARG A CA 1
ATOM 666 C C . ARG A 1 88 ? -14.403 -7.618 -4.212 1.00 91.69 88 ARG A C 1
ATOM 668 O O . ARG A 1 88 ? -15.468 -7.188 -3.773 1.00 91.69 88 ARG A O 1
ATOM 675 N N . PHE A 1 89 ? -13.241 -7.012 -3.987 1.00 88.75 89 PHE A N 1
ATOM 676 C CA . PHE A 1 89 ? -13.153 -5.771 -3.238 1.00 88.75 89 PHE A CA 1
ATOM 677 C C . PHE A 1 89 ? -13.940 -4.672 -3.957 1.00 88.75 89 PHE A C 1
ATOM 679 O O . PHE A 1 89 ? -13.764 -4.450 -5.152 1.00 88.75 89 PHE A O 1
ATOM 686 N N . THR A 1 90 ? -14.803 -3.993 -3.206 1.00 88.38 90 THR A N 1
ATOM 687 C CA . THR A 1 90 ? -15.561 -2.828 -3.665 1.00 88.38 90 THR A CA 1
ATOM 688 C C . THR A 1 90 ? -15.222 -1.670 -2.742 1.00 88.38 90 THR A C 1
ATOM 690 O O . THR A 1 90 ? -15.371 -1.777 -1.524 1.00 88.38 90 THR A O 1
ATOM 693 N N . ALA A 1 91 ? -14.727 -0.576 -3.312 1.00 88.50 91 ALA A N 1
ATOM 694 C CA . ALA A 1 91 ? -14.420 0.628 -2.560 1.00 88.50 91 ALA A CA 1
ATOM 695 C C . ALA A 1 91 ? -15.713 1.362 -2.184 1.00 88.50 91 ALA A C 1
ATOM 697 O O . ALA A 1 91 ? -16.666 1.399 -2.961 1.00 88.50 91 ALA A O 1
ATOM 698 N N . GLN A 1 92 ? -15.721 2.034 -1.032 1.00 88.88 92 GLN A N 1
ATOM 699 C CA . GLN A 1 92 ? -16.882 2.808 -0.581 1.00 88.88 92 GLN A CA 1
ATOM 700 C C . GLN A 1 92 ? -17.319 3.867 -1.609 1.00 88.88 92 GLN A C 1
ATOM 702 O O . GLN A 1 92 ? -18.513 4.063 -1.807 1.00 88.88 92 GLN A O 1
ATOM 707 N N . ALA A 1 93 ? -16.372 4.488 -2.323 1.00 87.19 93 ALA A N 1
ATOM 708 C CA . ALA A 1 93 ? -16.664 5.439 -3.399 1.00 87.19 93 ALA A CA 1
ATOM 709 C C . ALA A 1 93 ? -17.499 4.824 -4.539 1.00 87.19 93 ALA A C 1
ATOM 711 O O . ALA A 1 93 ? -18.337 5.502 -5.126 1.00 87.19 93 ALA A O 1
ATOM 712 N N . GLN A 1 94 ? -17.314 3.533 -4.833 1.00 86.44 94 GLN A N 1
ATOM 713 C CA . GLN A 1 94 ? -18.136 2.832 -5.822 1.00 86.44 94 GLN A CA 1
ATOM 714 C C . GLN A 1 94 ? -19.542 2.573 -5.278 1.00 86.44 94 GLN A C 1
ATOM 716 O O . GLN A 1 94 ? -20.517 2.795 -5.988 1.00 86.44 94 GLN A O 1
ATOM 721 N N . THR A 1 95 ? -19.660 2.165 -4.010 1.00 88.75 95 THR A N 1
ATOM 722 C CA . THR A 1 95 ? -20.958 1.968 -3.341 1.00 88.75 95 THR A CA 1
ATOM 723 C C . THR A 1 95 ? -21.772 3.262 -3.272 1.00 88.75 95 THR A C 1
ATOM 725 O O . THR A 1 95 ? -22.993 3.228 -3.374 1.00 88.75 95 THR A O 1
ATOM 728 N N . LEU A 1 96 ? -21.099 4.408 -3.139 1.00 90.56 96 LEU A N 1
ATOM 729 C CA . LEU A 1 96 ? -21.712 5.739 -3.162 1.00 90.56 96 LEU A CA 1
ATOM 730 C C . LEU A 1 96 ? -22.033 6.244 -4.581 1.00 90.56 96 LEU A C 1
ATOM 732 O O . LEU A 1 96 ? -22.581 7.333 -4.723 1.00 90.56 96 LEU A O 1
ATOM 736 N N . GLY A 1 97 ? -21.699 5.482 -5.627 1.00 88.56 97 GLY A N 1
ATOM 737 C CA . GLY A 1 97 ? -21.971 5.854 -7.015 1.00 88.56 97 GLY A CA 1
ATOM 738 C C . GLY A 1 97 ? -21.135 7.031 -7.519 1.00 88.56 97 GLY A C 1
ATOM 739 O O . GLY A 1 97 ? -21.574 7.746 -8.418 1.00 88.56 97 GLY A O 1
ATOM 740 N N . CYS A 1 98 ? -19.946 7.268 -6.951 1.00 87.69 98 CYS A N 1
ATOM 741 C CA . CYS A 1 98 ? -19.089 8.364 -7.392 1.00 87.69 98 CYS A CA 1
ATOM 742 C C . CYS A 1 98 ? -18.701 8.170 -8.875 1.00 87.69 98 CYS A C 1
ATOM 744 O O . CYS A 1 98 ? -18.116 7.139 -9.213 1.00 87.69 98 CYS A O 1
ATOM 746 N N . PRO A 1 99 ? -18.950 9.153 -9.762 1.00 84.31 99 PRO A N 1
ATOM 747 C CA . PRO A 1 99 ? -18.801 8.985 -11.214 1.00 84.31 99 PRO A CA 1
ATOM 748 C C . PRO A 1 99 ? -17.355 8.719 -11.656 1.00 84.31 99 PRO A C 1
ATOM 750 O O . PRO A 1 99 ? -17.125 8.077 -12.676 1.00 84.31 99 PRO A O 1
ATOM 753 N N . SER A 1 100 ? -16.378 9.179 -10.873 1.00 82.88 100 SER A N 1
ATOM 754 C CA . SER A 1 100 ? -14.948 8.987 -11.144 1.00 82.88 100 SER A CA 1
ATOM 755 C C . SER A 1 100 ? -14.369 7.721 -10.500 1.00 82.88 100 SER A C 1
ATOM 757 O O . SER A 1 100 ? -13.173 7.449 -10.650 1.00 82.88 100 SER A O 1
ATOM 759 N N . ALA A 1 101 ? -15.172 6.961 -9.744 1.00 82.31 101 ALA A N 1
ATOM 760 C CA . ALA A 1 101 ? -14.691 5.764 -9.071 1.00 82.31 101 ALA A CA 1
ATOM 761 C C . ALA A 1 101 ? -14.400 4.661 -10.106 1.00 82.31 101 ALA A C 1
ATOM 763 O O . ALA A 1 101 ? -15.264 4.333 -10.921 1.00 82.31 101 ALA A O 1
ATOM 764 N N . PRO A 1 102 ? -13.201 4.057 -10.090 1.00 80.12 102 PRO A N 1
ATOM 765 C CA . PRO A 1 102 ? -12.880 2.977 -11.014 1.00 80.12 102 PRO A CA 1
ATOM 766 C C . PRO A 1 102 ? -13.743 1.746 -10.774 1.00 80.12 102 PRO A C 1
ATOM 768 O O . PRO A 1 102 ? -14.047 1.427 -9.629 1.00 80.12 102 PRO A O 1
ATOM 771 N N . SER A 1 103 ? -14.077 1.019 -11.841 1.00 80.88 103 SER A N 1
ATOM 772 C CA . SER A 1 103 ? -14.756 -0.274 -11.763 1.00 80.88 103 SER A CA 1
ATOM 773 C C . SER A 1 103 ? -14.088 -1.286 -12.706 1.00 80.88 103 SER A C 1
ATOM 775 O O . SER A 1 103 ? -14.118 -1.067 -13.918 1.00 80.88 103 SER A O 1
ATOM 777 N N . PRO A 1 104 ? -13.475 -2.369 -12.187 1.00 80.62 104 PRO A N 1
ATOM 778 C CA . PRO A 1 104 ? -13.267 -2.678 -10.765 1.00 80.62 104 PRO A CA 1
ATOM 779 C C . PRO A 1 104 ? -12.187 -1.774 -10.126 1.00 80.62 104 PRO A C 1
ATOM 781 O O . PRO A 1 104 ? -11.377 -1.175 -10.836 1.00 80.62 104 PRO A O 1
ATOM 784 N N . PRO A 1 105 ? -12.131 -1.663 -8.784 1.00 80.25 105 PRO A N 1
ATOM 785 C CA . PRO A 1 105 ? -11.161 -0.792 -8.110 1.00 80.25 105 PRO A CA 1
ATOM 786 C C . PRO A 1 105 ? -9.742 -1.387 -8.088 1.00 80.25 105 PRO A C 1
ATOM 788 O O . PRO A 1 105 ? -8.751 -0.658 -7.983 1.00 80.25 105 PRO A O 1
ATOM 791 N N . ILE A 1 106 ? -9.644 -2.717 -8.173 1.00 83.94 106 ILE A N 1
ATOM 792 C CA . ILE A 1 106 ? -8.399 -3.483 -8.187 1.00 83.94 106 ILE A CA 1
ATOM 793 C C . ILE A 1 106 ? -8.484 -4.501 -9.326 1.00 83.94 106 ILE A C 1
ATOM 795 O O . ILE A 1 106 ? -9.367 -5.359 -9.329 1.00 83.94 106 ILE A O 1
ATOM 799 N N . MET A 1 107 ? -7.541 -4.438 -10.263 1.00 82.19 107 MET A N 1
ATOM 800 C CA . MET A 1 107 ? -7.369 -5.435 -11.316 1.00 82.19 107 MET A CA 1
ATOM 801 C C . MET A 1 107 ? -6.385 -6.517 -10.848 1.00 82.19 107 MET A C 1
ATOM 803 O O . MET A 1 107 ? -5.301 -6.255 -10.328 1.00 82.19 107 MET A O 1
ATOM 807 N N . VAL A 1 108 ? -6.752 -7.787 -11.003 1.00 79.12 108 VAL A N 1
ATOM 808 C CA . VAL A 1 108 ? -5.897 -8.909 -10.581 1.00 79.12 108 VAL A CA 1
ATOM 809 C C . VAL A 1 108 ? -5.542 -9.749 -11.793 1.00 79.12 108 VAL A C 1
ATOM 811 O O . VAL A 1 108 ? -6.426 -10.372 -12.385 1.00 79.12 108 VAL A O 1
ATOM 814 N N . TYR A 1 109 ? -4.251 -9.795 -12.113 1.00 77.12 109 TYR A N 1
ATOM 815 C CA . TYR A 1 109 ? -3.712 -10.562 -13.228 1.00 77.12 109 TYR A CA 1
ATOM 816 C C . TYR A 1 109 ? -3.247 -11.938 -12.734 1.00 77.12 109 TYR A C 1
ATOM 818 O O . TYR A 1 109 ? -2.659 -12.054 -11.660 1.00 77.12 109 TYR A O 1
ATOM 826 N N . ASP A 1 110 ? -3.529 -12.989 -13.506 1.00 72.38 110 ASP A N 1
ATOM 827 C CA . ASP A 1 110 ? -3.002 -14.337 -13.232 1.00 72.38 110 ASP A CA 1
ATOM 828 C C . ASP A 1 110 ? -1.664 -14.595 -13.958 1.00 72.38 110 ASP A C 1
ATOM 830 O O . ASP A 1 110 ? -0.943 -15.527 -13.614 1.00 72.38 110 ASP A O 1
ATOM 834 N N . GLU A 1 111 ? -1.314 -13.765 -14.946 1.00 71.94 111 GLU A N 1
ATOM 835 C CA . GLU A 1 111 ? -0.061 -13.856 -15.702 1.00 71.94 111 GLU A CA 1
ATOM 836 C C . GLU A 1 111 ? 1.157 -13.472 -14.841 1.00 71.94 111 GLU A C 1
ATOM 838 O O . GLU A 1 111 ? 1.238 -12.359 -14.322 1.00 71.94 111 GLU A O 1
ATOM 843 N N . GLU A 1 112 ? 2.164 -14.348 -14.768 1.00 64.06 112 GLU A N 1
ATOM 844 C CA . GLU A 1 112 ? 3.372 -14.141 -13.945 1.00 64.06 112 GLU A CA 1
ATOM 845 C C . GLU A 1 112 ? 4.174 -12.884 -14.314 1.00 64.06 112 GLU A C 1
ATOM 847 O O . GLU A 1 112 ? 4.802 -12.263 -13.460 1.00 64.06 112 GLU A O 1
ATOM 852 N N . ALA A 1 113 ? 4.151 -12.486 -15.588 1.00 60.09 113 ALA A N 1
ATOM 853 C CA . ALA A 1 113 ? 4.924 -11.357 -16.099 1.00 60.09 113 ALA A CA 1
ATOM 854 C C . ALA A 1 113 ? 4.135 -10.035 -16.136 1.00 60.09 113 ALA A C 1
ATOM 856 O O . ALA A 1 113 ? 4.515 -9.127 -16.882 1.00 60.09 113 ALA A O 1
ATOM 857 N N . ARG A 1 114 ? 3.033 -9.937 -15.386 1.00 59.31 114 ARG A N 1
ATOM 858 C CA . ARG A 1 114 ? 2.215 -8.727 -15.189 1.00 59.31 114 ARG A CA 1
ATOM 859 C C . ARG A 1 114 ? 2.299 -8.285 -13.718 1.00 59.31 114 ARG A C 1
ATOM 861 O O . ARG A 1 114 ? 2.759 -9.071 -12.898 1.00 59.31 114 ARG A O 1
ATOM 868 N N . PRO A 1 115 ? 1.890 -7.061 -13.351 1.00 55.75 115 PRO A N 1
ATOM 869 C CA . PRO A 1 115 ? 1.661 -5.932 -14.243 1.00 55.75 115 PRO A CA 1
ATOM 870 C C . PRO A 1 115 ? 2.976 -5.395 -14.824 1.00 55.75 115 PRO A C 1
ATOM 872 O O . PRO A 1 115 ? 4.009 -5.366 -14.157 1.00 55.75 115 PRO A O 1
ATOM 875 N N . ARG A 1 116 ? 2.940 -4.938 -16.075 1.00 54.03 116 ARG A N 1
ATOM 876 C CA . ARG A 1 116 ? 4.039 -4.211 -16.716 1.00 54.03 116 ARG A CA 1
ATOM 877 C C . ARG A 1 116 ? 3.652 -2.738 -16.792 1.00 54.03 116 ARG A C 1
ATOM 879 O O . ARG A 1 116 ? 2.655 -2.442 -17.448 1.00 54.03 116 ARG A O 1
ATOM 886 N N . PRO A 1 117 ? 4.460 -1.806 -16.249 1.00 52.44 117 PRO A N 1
ATOM 887 C CA . PRO A 1 117 ? 4.149 -0.373 -16.265 1.00 52.44 117 PRO A CA 1
ATOM 888 C C . PRO A 1 117 ? 3.706 0.171 -17.633 1.00 52.44 117 PRO A C 1
ATOM 890 O O . PRO A 1 117 ? 2.810 0.998 -17.702 1.00 52.44 117 PRO A O 1
ATOM 893 N N . ARG A 1 118 ? 4.282 -0.342 -18.731 1.00 55.75 118 ARG A N 1
ATOM 894 C CA . ARG A 1 118 ? 3.946 0.066 -20.104 1.00 55.75 118 ARG A CA 1
ATOM 895 C C . ARG A 1 118 ? 2.581 -0.419 -20.605 1.00 55.75 118 ARG A C 1
ATOM 897 O O . ARG A 1 118 ? 1.948 0.275 -21.387 1.00 55.75 118 ARG A O 1
ATOM 904 N N . LEU A 1 119 ? 2.192 -1.645 -20.266 1.00 52.00 119 LEU A N 1
ATOM 905 C CA . LEU A 1 119 ? 0.969 -2.271 -20.790 1.00 52.00 119 LEU A CA 1
ATOM 906 C C . LEU A 1 119 ? -0.217 -2.052 -19.849 1.00 52.00 119 LEU A C 1
ATOM 908 O O . LEU A 1 119 ? -1.354 -2.072 -20.300 1.00 52.00 119 LEU A O 1
ATOM 912 N N . ASP A 1 120 ? 0.069 -1.818 -18.566 1.00 51.06 120 ASP A N 1
ATOM 913 C CA . ASP A 1 120 ? -0.921 -1.756 -17.495 1.00 51.06 120 ASP A CA 1
ATOM 914 C C . ASP A 1 120 ? -0.986 -0.392 -16.795 1.00 51.06 120 ASP A C 1
ATOM 916 O O . ASP A 1 120 ? -1.763 -0.234 -15.863 1.00 51.06 120 ASP A O 1
ATOM 920 N N . GLY A 1 121 ? -0.184 0.596 -17.210 1.00 47.41 121 GLY A N 1
ATOM 921 C CA . GLY A 1 121 ? -0.171 1.934 -16.600 1.00 47.41 121 GLY A CA 1
ATOM 922 C C . GLY A 1 121 ? -1.525 2.646 -16.682 1.00 47.41 121 GLY A C 1
ATOM 923 O O . GLY A 1 121 ? -1.975 3.216 -15.690 1.00 47.41 121 GLY A O 1
ATOM 924 N N . ASP A 1 122 ? -2.208 2.513 -17.822 1.00 48.25 122 ASP A N 1
ATOM 925 C CA . ASP A 1 122 ? -3.579 3.009 -18.024 1.00 48.25 122 ASP A CA 1
ATOM 926 C C . ASP A 1 122 ? -4.634 2.036 -17.455 1.00 48.25 122 ASP A C 1
ATOM 928 O O . ASP A 1 122 ? -5.750 2.427 -17.102 1.00 48.25 122 ASP A O 1
ATOM 932 N N . LEU A 1 123 ? -4.276 0.751 -17.319 1.00 41.84 123 LEU A N 1
ATOM 933 C CA . LEU A 1 123 ? -5.118 -0.305 -16.753 1.00 41.84 123 LEU A CA 1
ATOM 934 C C . LEU A 1 123 ? -4.922 -0.368 -15.236 1.00 41.84 123 LEU A C 1
ATOM 936 O O . LEU A 1 123 ? -4.204 -1.210 -14.701 1.00 41.84 123 LEU A O 1
ATOM 940 N N . ARG A 1 124 ? -5.590 0.561 -14.556 1.00 47.31 124 ARG A N 1
ATOM 941 C CA . ARG A 1 124 ? -5.682 0.714 -13.095 1.00 47.31 124 ARG A CA 1
ATOM 942 C C . ARG A 1 124 ? -5.364 -0.561 -12.281 1.00 47.31 124 ARG A C 1
ATOM 944 O O . ARG A 1 124 ? -6.088 -1.548 -12.350 1.00 47.31 124 ARG A O 1
ATOM 951 N N . ASN A 1 125 ? -4.354 -0.466 -11.408 1.00 50.66 125 ASN A N 1
ATOM 952 C CA . ASN A 1 125 ? -4.091 -1.347 -10.259 1.00 50.66 125 ASN A CA 1
ATOM 953 C C . ASN A 1 125 ? -3.932 -2.844 -10.555 1.00 50.66 125 ASN A C 1
ATOM 955 O O . ASN A 1 125 ? -4.820 -3.606 -10.199 1.00 50.66 125 ASN A O 1
ATOM 959 N N . GLY A 1 126 ? -2.796 -3.285 -11.111 1.00 46.97 126 GLY A N 1
ATOM 960 C CA . GLY A 1 126 ? -2.482 -4.712 -11.319 1.00 46.97 126 GLY A CA 1
ATOM 961 C C . GLY A 1 126 ? -1.774 -5.396 -10.142 1.00 46.97 126 GLY A C 1
ATOM 962 O O . GLY A 1 126 ? -0.994 -4.742 -9.460 1.00 46.97 126 GLY A O 1
ATOM 963 N N . ASN A 1 127 ? -2.015 -6.701 -9.920 1.00 49.19 127 ASN A N 1
ATOM 964 C CA . ASN A 1 127 ? -1.370 -7.524 -8.878 1.00 49.19 127 ASN A CA 1
ATOM 965 C C . ASN A 1 127 ? -0.979 -8.933 -9.355 1.00 49.19 127 ASN A C 1
ATOM 967 O O . ASN A 1 127 ? -1.820 -9.589 -9.962 1.00 49.19 127 ASN A O 1
ATOM 971 N N . THR A 1 128 ? 0.209 -9.421 -8.967 1.00 48.12 128 THR A N 1
ATOM 972 C CA . THR A 1 128 ? 0.726 -10.798 -9.224 1.00 48.12 128 THR A CA 1
ATOM 973 C C . THR A 1 128 ? 1.275 -11.416 -7.949 1.00 48.12 128 THR A C 1
ATOM 975 O O . THR A 1 128 ? 1.711 -10.641 -7.122 1.00 48.12 128 THR A O 1
ATOM 978 N N . PHE A 1 129 ? 1.278 -12.745 -7.754 1.00 48.34 129 PHE A N 1
ATOM 979 C CA . PHE A 1 129 ? 1.577 -13.382 -6.454 1.00 48.34 129 PHE A CA 1
ATOM 980 C C . PHE A 1 129 ? 2.701 -14.444 -6.480 1.00 48.34 129 PHE A C 1
ATOM 982 O O . PHE A 1 129 ? 2.600 -15.384 -7.259 1.00 48.34 129 PHE A O 1
ATOM 989 N N . SER A 1 130 ? 3.714 -14.361 -5.596 1.00 49.69 130 SER A N 1
ATOM 990 C CA . SER A 1 130 ? 4.761 -15.397 -5.358 1.00 49.69 130 SER A CA 1
ATOM 991 C C . SER A 1 130 ? 5.606 -15.094 -4.100 1.00 49.69 130 SER A C 1
ATOM 993 O O . SER A 1 130 ? 5.860 -13.923 -3.878 1.00 49.69 130 SER A O 1
ATOM 995 N N . GLY A 1 131 ? 6.102 -16.053 -3.286 1.00 47.34 131 GLY A N 1
ATOM 996 C CA . GLY A 1 131 ? 7.145 -15.743 -2.267 1.00 47.34 131 GLY A CA 1
ATOM 997 C C . GLY A 1 131 ? 7.292 -16.636 -1.014 1.00 47.34 131 GLY A C 1
ATOM 998 O O . GLY A 1 131 ? 6.535 -17.578 -0.829 1.00 47.34 131 GLY A O 1
ATOM 999 N N . ILE A 1 132 ? 8.310 -16.297 -0.190 1.00 54.06 132 ILE A N 1
ATOM 1000 C CA . ILE A 1 132 ? 8.762 -16.939 1.079 1.00 54.06 132 ILE A CA 1
ATOM 1001 C C . ILE A 1 132 ? 7.947 -16.476 2.309 1.00 54.06 132 ILE A C 1
ATOM 1003 O O . ILE A 1 132 ? 7.808 -17.216 3.279 1.00 54.06 132 ILE A O 1
ATOM 1007 N N . PHE A 1 133 ? 7.417 -15.248 2.277 1.00 64.38 133 PHE A N 1
ATOM 1008 C CA . PHE A 1 133 ? 6.421 -14.754 3.239 1.00 64.38 133 PHE A CA 1
ATOM 1009 C C . PHE A 1 133 ? 5.022 -15.277 2.877 1.00 64.38 133 PHE A C 1
ATOM 1011 O O . PHE A 1 133 ? 4.826 -15.749 1.758 1.00 64.38 133 PHE A O 1
ATOM 1018 N N . ASP A 1 134 ? 4.045 -15.139 3.782 1.00 76.50 134 ASP A N 1
ATOM 1019 C CA . ASP A 1 134 ? 2.665 -15.624 3.589 1.00 76.50 134 ASP A CA 1
ATOM 1020 C C . ASP A 1 134 ? 2.064 -15.211 2.236 1.00 76.50 134 ASP A C 1
ATOM 1022 O O . ASP A 1 134 ? 1.315 -15.963 1.608 1.00 76.50 134 ASP A O 1
ATOM 1026 N N . LEU A 1 135 ? 2.392 -14.000 1.777 1.00 78.62 135 LEU A N 1
ATOM 1027 C CA . LEU A 1 135 ? 2.022 -13.513 0.460 1.00 78.62 135 LEU A CA 1
ATOM 1028 C C . LEU A 1 135 ? 3.050 -12.489 -0.022 1.00 78.62 135 LEU A C 1
ATOM 1030 O O . LEU A 1 135 ? 3.458 -11.600 0.723 1.00 78.62 135 LEU A O 1
ATOM 1034 N N . LYS A 1 136 ? 3.418 -12.542 -1.298 1.00 78.12 136 LYS A N 1
ATOM 1035 C CA . LYS A 1 136 ? 4.144 -11.447 -1.946 1.00 78.12 136 LYS A CA 1
ATOM 1036 C C . LYS A 1 136 ? 3.511 -11.133 -3.284 1.00 78.12 136 LYS A C 1
ATOM 1038 O O . LYS A 1 136 ? 3.027 -12.043 -3.952 1.00 78.12 136 LYS A O 1
ATOM 1043 N N . ARG A 1 137 ? 3.460 -9.842 -3.620 1.00 77.50 137 ARG A N 1
ATOM 1044 C CA . ARG A 1 137 ? 2.853 -9.327 -4.839 1.00 77.50 137 ARG A CA 1
ATOM 1045 C C . ARG A 1 137 ? 3.541 -8.115 -5.446 1.00 77.50 137 ARG A C 1
ATOM 1047 O O . ARG A 1 137 ? 4.203 -7.370 -4.738 1.00 77.50 137 ARG A O 1
ATOM 1054 N N . THR A 1 138 ? 3.308 -7.876 -6.732 1.00 77.75 138 THR A N 1
ATOM 1055 C CA . THR A 1 138 ? 3.687 -6.623 -7.409 1.00 77.75 138 THR A CA 1
ATOM 1056 C C . THR A 1 138 ? 2.443 -5.804 -7.700 1.00 77.75 138 THR A C 1
ATOM 1058 O O . THR A 1 138 ? 1.589 -6.284 -8.432 1.00 77.75 138 THR A O 1
ATOM 1061 N N . ALA A 1 139 ? 2.349 -4.599 -7.143 1.00 77.44 139 ALA A N 1
ATOM 1062 C CA . ALA A 1 139 ? 1.284 -3.635 -7.390 1.00 77.44 139 ALA A CA 1
ATOM 1063 C C . ALA A 1 139 ? 1.749 -2.552 -8.374 1.00 77.44 139 ALA A C 1
ATOM 1065 O O . ALA A 1 139 ? 2.910 -2.154 -8.330 1.00 77.44 139 ALA A O 1
ATOM 1066 N N . LEU A 1 140 ? 0.855 -2.051 -9.225 1.00 75.38 140 LEU A N 1
ATOM 1067 C CA . LEU A 1 140 ? 1.113 -0.904 -10.105 1.00 75.38 140 LEU A CA 1
ATOM 1068 C C . LEU A 1 140 ? 0.025 0.149 -9.905 1.00 75.38 140 LEU A C 1
ATOM 1070 O O . LEU A 1 140 ? -1.145 -0.198 -9.977 1.00 75.38 140 LEU A O 1
ATOM 1074 N N . SER A 1 141 ? 0.383 1.408 -9.695 1.00 74.38 141 SER A N 1
ATOM 1075 C CA . SER A 1 141 ? -0.554 2.518 -9.536 1.00 74.38 141 SER A CA 1
ATOM 1076 C C . SER A 1 141 ? -0.173 3.695 -10.437 1.00 74.38 141 SER A C 1
ATOM 1078 O O . SER A 1 141 ? 0.996 3.881 -10.768 1.00 74.38 141 SER A O 1
ATOM 1080 N N . HIS A 1 142 ? -1.165 4.480 -10.862 1.00 68.06 142 HIS A N 1
ATOM 1081 C CA . HIS A 1 142 ? -0.948 5.664 -11.693 1.00 68.06 142 HIS A CA 1
ATOM 1082 C C . HIS A 1 142 ? -0.925 6.915 -10.808 1.00 68.06 142 HIS A C 1
ATOM 1084 O O . HIS A 1 142 ? -1.921 7.276 -10.179 1.00 68.06 142 HIS A O 1
ATOM 1090 N N . ASN A 1 143 ? 0.222 7.578 -10.755 1.00 60.09 143 ASN A N 1
ATOM 1091 C CA . ASN A 1 143 ? 0.541 8.609 -9.771 1.00 60.09 143 ASN A CA 1
ATOM 1092 C C . ASN A 1 143 ? -0.269 9.883 -9.958 1.00 60.09 143 ASN A C 1
ATOM 1094 O O . ASN A 1 143 ? -0.706 10.481 -8.988 1.00 60.09 143 ASN A O 1
ATOM 1098 N N . THR A 1 144 ? -0.495 10.302 -11.199 1.00 51.03 144 THR A N 1
ATOM 1099 C CA . THR A 1 144 ? -1.227 11.538 -11.494 1.00 51.03 144 THR A CA 1
ATOM 1100 C C . THR A 1 144 ? -2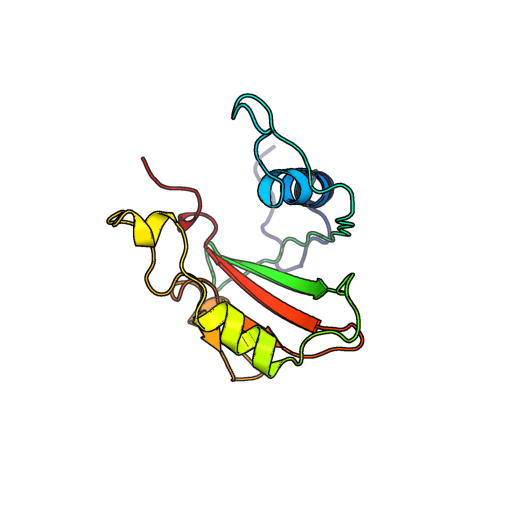.741 11.340 -11.501 1.00 51.03 144 THR A C 1
ATOM 1102 O O . THR A 1 144 ? -3.475 12.299 -11.312 1.00 51.03 144 THR A O 1
ATOM 1105 N N . VAL A 1 145 ? -3.235 10.105 -11.626 1.00 53.22 145 VAL A N 1
ATOM 1106 C CA . VAL A 1 145 ? -4.682 9.811 -11.655 1.00 53.22 145 VAL A CA 1
ATOM 1107 C C . VAL A 1 145 ? -5.240 9.488 -10.265 1.00 53.22 145 VAL A C 1
ATOM 1109 O O . VAL A 1 145 ? -6.429 9.674 -10.024 1.00 53.22 145 VAL A O 1
ATOM 1112 N N . ILE A 1 146 ? -4.402 9.047 -9.321 1.00 51.81 146 ILE A N 1
ATOM 1113 C CA . ILE A 1 146 ? -4.835 8.808 -7.933 1.00 51.81 146 ILE A CA 1
ATOM 1114 C C . ILE A 1 146 ? -4.987 10.123 -7.141 1.00 51.81 146 ILE A C 1
ATOM 1116 O O . ILE A 1 146 ? -5.791 10.161 -6.212 1.00 51.81 146 ILE A O 1
ATOM 1120 N N . TYR A 1 147 ? -4.294 11.202 -7.539 1.00 25.42 147 TYR A N 1
ATOM 1121 C CA . TYR A 1 147 ? -4.298 12.504 -6.845 1.00 25.42 147 TYR A CA 1
ATOM 1122 C C . TYR A 1 147 ? -5.004 13.652 -7.591 1.00 25.42 147 TYR A C 1
ATOM 1124 O O . TYR A 1 147 ? -5.155 14.727 -7.016 1.00 25.42 147 TYR A O 1
ATOM 1132 N N . HIS A 1 148 ? -5.472 13.456 -8.830 1.00 21.38 148 HIS A N 1
ATOM 1133 C CA . HIS A 1 148 ? -6.289 14.456 -9.528 1.00 21.38 148 HIS A CA 1
ATOM 1134 C C . HIS A 1 148 ? -7.778 14.112 -9.468 1.00 21.38 148 HIS A C 1
ATOM 1136 O O . HIS A 1 148 ? -8.320 13.393 -10.306 1.00 21.38 148 HIS A O 1
ATOM 1142 N N . LEU A 1 149 ? -8.446 14.703 -8.485 1.00 22.67 149 LEU A N 1
ATOM 1143 C CA . LEU A 1 149 ? -9.857 15.066 -8.538 1.00 22.67 149 LEU A CA 1
ATOM 1144 C C . LEU A 1 149 ? -9.879 16.559 -8.181 1.00 22.67 149 LEU A C 1
ATOM 1146 O O . LEU A 1 149 ? -9.283 16.929 -7.170 1.00 22.67 149 LEU A O 1
ATOM 1150 N N . TYR A 1 150 ? -10.431 17.406 -9.057 1.00 31.55 150 TYR A N 1
ATOM 1151 C CA . TYR A 1 150 ? -10.637 18.830 -8.753 1.00 31.55 150 TYR A CA 1
ATOM 1152 C C . TYR A 1 150 ? -11.490 19.001 -7.494 1.00 31.55 150 TYR A C 1
ATOM 1154 O O . TYR A 1 150 ? -12.428 18.187 -7.319 1.00 31.55 150 TYR A O 1
#

Organism: NCBI:txid45235

InterPro domains:
  IPR012280 Semialdehyde dehydrogenase, dimerisation domain [PF02774] (2-122)
  IPR051823 Aspartate-semialdehyde dehydrogenase-related [PTHR46718] (10-146)

Foldseek 3Di:
DDDDDPDQDKAFDDPPPQVCVQPVVQQVPFDADPVNPDTDGNPPDGDGDTDMHHPCVAQPFKDKDKDFDADPDPPFDDPVVVLVCQLPDPDVCVVVVPPLQDVPQADEDADQPDDDSRVCVVVAWYWYWDDDHSIIIMIMHGHVSVPDDD

Secondary structure (DSSP, 8-state):
-PPP---SS-BS--TTHHHHHHHHHHHHTSEE-TTSSSEE--TT--------B---TT-TTEEEEEEEE--SSSSPPPHHHHHHHHHH---HHHHTT-TT--SSSS-----TT---HHHHSSS---EEE--SSSEEEEEEEEHHHHH---

pLDDT: mean 74.52, std 18.08, range [21.38, 93.75]

Sequence (150 aa):
MPGRSVDKSATPFIPGEEDKLETEARKILGRLDGAGKAFVEQDDLRVSATCNRVPVKMAIDGHAACVSLKFERQPAPSARRCRDALRRFTAQAQTLGCPSAPSPPIMVYDEEARPRPRLDGDLRNGNTFSGIFDLKRTALSHNTVIYHLY

Radius of gyration: 17.37 Å; chains: 1; bounding box: 44×46×39 Å